Protein AF-A0A7C9BMU7-F1 (afdb_monomer_lite)

pLDDT: mean 82.22, std 14.59, range [42.97, 94.31]

Radius of gyration: 19.62 Å; chains: 1; bounding box: 54×19×50 Å

Sequence (61 aa):
MCPIEAWARIRAYVEIAKASARCICESCGNPGKFREDYWRRVYCDDCITPVVNLERAESRA

Foldseek 3Di:
DDDPVVVVVVVVVVVVCVVCQQQAAPPPRHGFHQDPPPVRGTHHPVVPDPPPPCVVVPPPD

Structure (mmCIF, N/CA/C/O backbone):
data_AF-A0A7C9BMU7-F1
#
_entry.id   AF-A0A7C9BMU7-F1
#
loop_
_atom_site.group_PDB
_atom_site.id
_atom_site.type_symbol
_atom_site.label_atom_id
_atom_site.label_alt_id
_atom_site.label_comp_id
_atom_site.label_asym_id
_atom_site.label_entity_id
_atom_site.label_seq_id
_atom_site.pdbx_PDB_ins_code
_atom_site.Cartn_x
_atom_site.Cartn_y
_atom_site.Cartn_z
_atom_site.occupancy
_atom_site.B_iso_or_equiv
_atom_site.auth_seq_id
_atom_site.auth_comp_id
_atom_site.auth_asym_id
_atom_site.auth_atom_id
_atom_site.pdbx_PDB_model_num
ATOM 1 N N . MET A 1 1 ? 26.022 -10.737 -17.156 1.00 66.50 1 MET A N 1
ATOM 2 C CA . MET A 1 1 ? 25.864 -9.391 -16.557 1.00 66.50 1 MET A CA 1
ATOM 3 C C . MET A 1 1 ? 24.500 -8.846 -16.951 1.00 66.50 1 MET A C 1
ATOM 5 O O . MET A 1 1 ? 24.098 -9.065 -18.086 1.00 66.50 1 MET A O 1
ATOM 9 N N . CYS A 1 2 ? 23.772 -8.210 -16.029 1.00 74.94 2 CYS A N 1
ATOM 10 C CA . CYS A 1 2 ? 22.471 -7.601 -16.328 1.00 74.94 2 CYS A CA 1
ATOM 11 C C . CYS A 1 2 ? 22.676 -6.360 -17.228 1.00 74.94 2 CYS A C 1
ATOM 13 O O . CYS A 1 2 ? 23.568 -5.567 -1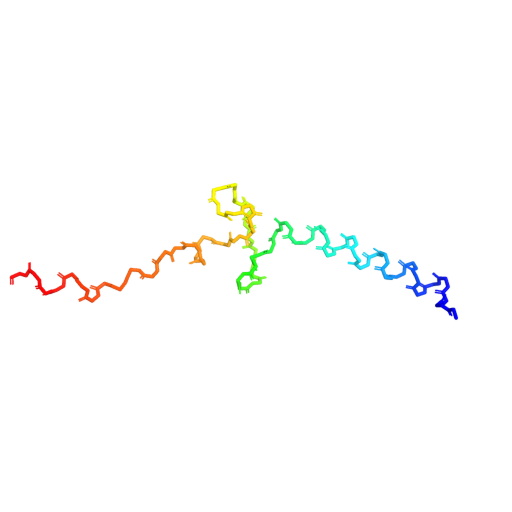6.916 1.00 74.94 2 CYS A O 1
ATOM 15 N N . PRO A 1 3 ? 21.914 -6.175 -18.326 1.00 88.38 3 PRO A N 1
ATOM 16 C CA . PRO A 1 3 ? 22.018 -4.983 -19.170 1.00 88.38 3 PRO A CA 1
ATOM 17 C C . PRO A 1 3 ? 21.795 -3.691 -18.368 1.00 88.38 3 PRO A C 1
ATOM 19 O O . PRO A 1 3 ? 20.934 -3.643 -17.489 1.00 88.38 3 PRO A O 1
ATOM 22 N N . ILE A 1 4 ? 22.533 -2.623 -18.690 1.00 83.88 4 ILE A N 1
ATOM 23 C CA . ILE A 1 4 ? 22.451 -1.318 -17.996 1.00 83.88 4 ILE A CA 1
ATOM 24 C C . ILE A 1 4 ? 21.011 -0.777 -17.962 1.00 83.88 4 ILE A C 1
ATOM 26 O O . ILE A 1 4 ? 20.568 -0.234 -16.948 1.00 83.88 4 ILE A O 1
ATOM 30 N N . GLU A 1 5 ? 20.253 -0.984 -19.036 1.00 86.25 5 GLU A N 1
ATOM 31 C CA . GLU A 1 5 ? 18.847 -0.582 -19.139 1.00 86.25 5 GLU A CA 1
ATOM 32 C C . GLU A 1 5 ? 17.945 -1.334 -18.151 1.00 86.25 5 GLU A C 1
ATOM 34 O O . GLU A 1 5 ? 17.081 -0.737 -17.505 1.00 86.25 5 GLU A O 1
ATOM 39 N N . ALA A 1 6 ? 18.177 -2.637 -17.971 1.00 90.50 6 ALA A N 1
ATOM 40 C CA . ALA A 1 6 ? 17.453 -3.433 -16.987 1.00 90.50 6 ALA A CA 1
ATOM 41 C C . ALA A 1 6 ? 17.768 -2.952 -15.562 1.00 90.50 6 ALA A C 1
ATOM 43 O O . ALA A 1 6 ? 16.862 -2.821 -14.740 1.00 90.50 6 ALA A O 1
ATOM 44 N N . TRP A 1 7 ? 19.022 -2.585 -15.285 1.00 90.56 7 TRP A N 1
ATOM 45 C CA . TRP A 1 7 ? 19.418 -2.019 -13.994 1.00 90.56 7 TRP A CA 1
ATOM 46 C C . TRP A 1 7 ? 18.759 -0.663 -13.701 1.00 90.56 7 TRP A C 1
ATOM 48 O O . TRP A 1 7 ? 18.308 -0.411 -12.581 1.00 90.56 7 TRP A O 1
ATOM 58 N N . ALA A 1 8 ? 18.665 0.218 -14.701 1.00 91.56 8 ALA A N 1
ATOM 59 C CA . ALA A 1 8 ? 17.963 1.494 -14.570 1.00 91.56 8 ALA A CA 1
ATOM 60 C C . ALA A 1 8 ? 16.470 1.293 -14.262 1.00 91.56 8 ALA A C 1
ATOM 62 O O . ALA A 1 8 ? 15.947 1.910 -13.333 1.00 91.56 8 ALA A O 1
ATOM 63 N N . ARG A 1 9 ? 15.808 0.371 -14.974 1.00 94.31 9 ARG A N 1
ATOM 64 C CA . ARG A 1 9 ? 14.396 0.032 -14.742 1.00 94.31 9 ARG A CA 1
ATOM 65 C C . ARG A 1 9 ? 14.153 -0.544 -13.350 1.00 94.31 9 ARG A C 1
ATOM 67 O O . ARG A 1 9 ? 13.225 -0.110 -12.677 1.00 94.31 9 ARG A O 1
ATOM 74 N N . ILE A 1 10 ? 14.990 -1.480 -12.901 1.00 93.75 10 ILE A N 1
ATOM 75 C CA . ILE A 1 10 ? 14.878 -2.068 -11.557 1.00 93.75 10 ILE A CA 1
ATOM 76 C C . ILE A 1 10 ? 14.955 -0.972 -10.490 1.00 93.75 10 ILE A C 1
ATOM 78 O O . ILE A 1 10 ? 14.106 -0.928 -9.602 1.00 93.75 10 ILE A O 1
ATOM 82 N N . ARG A 1 11 ? 15.912 -0.041 -10.602 1.00 94.19 11 ARG A N 1
ATOM 83 C CA . ARG A 1 11 ? 16.020 1.087 -9.662 1.00 94.19 11 ARG A CA 1
ATOM 84 C C . ARG A 1 11 ? 14.774 1.971 -9.662 1.00 94.19 11 ARG A C 1
ATOM 86 O O . ARG A 1 11 ? 14.303 2.325 -8.588 1.00 94.19 11 ARG A O 1
ATOM 93 N N . ALA A 1 12 ? 14.213 2.276 -10.831 1.00 94.25 12 ALA A N 1
ATOM 94 C CA . ALA A 1 12 ? 12.983 3.060 -10.919 1.00 94.25 12 ALA A CA 1
ATOM 95 C C . ALA A 1 12 ? 11.810 2.378 -10.189 1.00 94.25 12 ALA A C 1
ATOM 97 O O . ALA A 1 12 ? 11.130 3.021 -9.392 1.00 94.25 12 ALA A O 1
ATOM 98 N N . TYR A 1 13 ? 11.613 1.069 -10.386 1.00 94.06 13 TYR A N 1
ATOM 99 C CA . TYR A 1 13 ? 10.575 0.320 -9.668 1.00 94.06 13 TYR A CA 1
ATOM 100 C C . TYR A 1 13 ? 10.810 0.276 -8.158 1.00 94.06 13 TYR A C 1
ATOM 102 O O . TYR A 1 13 ? 9.852 0.377 -7.397 1.00 94.06 13 TYR A O 1
ATOM 110 N N . VAL A 1 14 ? 12.066 0.163 -7.715 1.00 91.94 14 VAL A N 1
ATOM 111 C CA . VAL A 1 14 ? 12.407 0.202 -6.286 1.00 91.94 14 VAL A CA 1
ATOM 112 C C . VAL A 1 14 ? 12.028 1.547 -5.666 1.00 91.94 14 VAL A C 1
ATOM 114 O O . VAL A 1 14 ? 11.434 1.566 -4.592 1.00 91.94 14 VAL A O 1
ATOM 117 N N . GLU A 1 15 ? 12.327 2.666 -6.325 1.00 91.56 15 GLU A N 1
ATOM 118 C CA . GLU A 1 15 ? 11.968 3.990 -5.801 1.00 91.56 15 GLU A CA 1
ATOM 119 C C . GLU A 1 15 ? 10.452 4.220 -5.786 1.00 91.56 15 GLU A C 1
ATOM 121 O O . GLU A 1 15 ? 9.923 4.733 -4.800 1.00 91.56 15 GLU A O 1
ATOM 126 N N . ILE A 1 16 ? 9.731 3.755 -6.812 1.00 88.88 16 ILE A N 1
ATOM 127 C CA . ILE A 1 16 ? 8.261 3.773 -6.821 1.00 88.88 16 ILE A CA 1
ATOM 128 C C . ILE A 1 16 ? 7.710 2.952 -5.651 1.00 88.88 16 ILE A C 1
ATOM 130 O O . ILE A 1 16 ? 6.871 3.448 -4.905 1.00 88.88 16 ILE A O 1
ATOM 134 N N . ALA A 1 17 ? 8.214 1.731 -5.451 1.00 87.06 17 ALA A N 1
ATOM 135 C CA . ALA A 1 17 ? 7.775 0.856 -4.369 1.00 87.06 17 ALA A CA 1
ATOM 136 C C . ALA A 1 17 ? 8.044 1.469 -2.986 1.00 87.06 17 ALA A C 1
ATOM 138 O O . ALA A 1 17 ? 7.191 1.401 -2.103 1.00 87.06 17 ALA A O 1
ATOM 139 N N . LYS A 1 18 ? 9.203 2.115 -2.793 1.00 83.88 18 LYS A N 1
ATOM 140 C CA . LYS A 1 18 ? 9.524 2.846 -1.555 1.00 83.88 18 LYS A CA 1
ATOM 141 C C . LYS A 1 18 ? 8.558 4.003 -1.309 1.00 83.88 18 LYS A C 1
ATOM 143 O O . LYS A 1 18 ? 8.112 4.184 -0.177 1.00 83.88 18 LYS A O 1
ATOM 148 N N . ALA A 1 19 ? 8.243 4.774 -2.350 1.00 82.69 19 ALA A N 1
ATOM 149 C CA . ALA A 1 19 ? 7.303 5.884 -2.255 1.00 82.69 19 ALA A CA 1
ATOM 150 C C . ALA A 1 19 ? 5.880 5.392 -1.942 1.00 82.69 19 ALA A C 1
ATOM 152 O O . ALA A 1 19 ? 5.210 5.963 -1.084 1.00 82.69 19 ALA A O 1
ATOM 153 N N . SER A 1 20 ? 5.436 4.302 -2.576 1.00 81.25 20 SER A N 1
ATOM 154 C CA . SER A 1 20 ? 4.094 3.750 -2.372 1.00 81.25 20 SER A CA 1
ATOM 155 C C . SER A 1 20 ? 3.936 3.020 -1.039 1.00 81.25 20 SER A C 1
ATOM 157 O O . SER A 1 20 ? 2.866 3.080 -0.441 1.00 81.25 20 SER A O 1
ATOM 159 N N . ALA A 1 21 ? 4.986 2.361 -0.537 1.00 80.88 21 ALA A N 1
ATOM 160 C CA . ALA A 1 21 ? 4.927 1.578 0.700 1.00 80.88 21 ALA A CA 1
ATOM 161 C C . ALA A 1 21 ? 4.517 2.408 1.926 1.00 80.88 21 ALA A C 1
ATOM 163 O O . ALA A 1 21 ? 3.972 1.859 2.873 1.00 80.88 21 ALA A O 1
ATOM 164 N N . ARG A 1 22 ? 4.733 3.732 1.909 1.00 82.62 22 ARG A N 1
ATOM 165 C CA . ARG A 1 22 ? 4.329 4.635 3.003 1.00 82.62 22 ARG A CA 1
ATOM 166 C C . ARG A 1 22 ? 2.860 5.066 2.969 1.00 82.62 22 ARG A C 1
ATOM 168 O O . ARG A 1 22 ? 2.400 5.696 3.916 1.00 82.62 22 ARG A O 1
ATOM 175 N N . CYS A 1 23 ? 2.142 4.734 1.901 1.00 88.50 23 CYS A N 1
ATOM 176 C CA . CYS A 1 23 ? 0.791 5.227 1.634 1.00 88.50 23 CYS A CA 1
ATOM 177 C C . CYS A 1 23 ? -0.219 4.102 1.386 1.00 88.50 23 CYS A C 1
ATOM 179 O O . CYS A 1 23 ? -1.399 4.379 1.179 1.00 88.50 23 CYS A O 1
ATOM 181 N N . ILE A 1 24 ? 0.226 2.844 1.377 1.00 92.38 24 ILE A N 1
ATOM 182 C CA . ILE A 1 24 ? -0.602 1.674 1.093 1.00 92.38 24 ILE A CA 1
ATOM 183 C C . ILE A 1 24 ? -0.667 0.786 2.332 1.00 92.38 24 ILE A C 1
ATOM 185 O O . ILE A 1 24 ? 0.353 0.452 2.924 1.00 92.38 24 ILE A O 1
ATOM 189 N N . CYS A 1 25 ? -1.883 0.413 2.720 1.00 93.31 25 CYS A N 1
ATOM 190 C CA . CYS A 1 25 ? -2.160 -0.503 3.811 1.00 93.31 25 CYS A CA 1
ATOM 191 C C . CYS A 1 25 ? -1.493 -1.857 3.550 1.00 93.31 25 CYS A C 1
ATOM 193 O O . CYS A 1 25 ? -1.804 -2.532 2.569 1.00 93.31 25 CYS A O 1
ATOM 195 N N . GLU A 1 26 ? -0.639 -2.285 4.476 1.00 91.62 26 GLU A N 1
ATOM 196 C CA . GLU A 1 26 ? 0.095 -3.553 4.403 1.00 91.62 26 GLU A CA 1
ATOM 197 C C . GLU A 1 26 ? -0.805 -4.790 4.573 1.00 91.62 26 GLU A C 1
ATOM 199 O O . GLU A 1 26 ? -0.361 -5.906 4.322 1.00 91.62 26 GLU A O 1
ATOM 204 N N . SER A 1 27 ? -2.060 -4.608 5.004 1.00 91.44 27 SER A N 1
ATOM 205 C CA . SER A 1 27 ? -3.042 -5.692 5.158 1.00 91.44 27 SER A CA 1
ATOM 206 C C . SER A 1 27 ? -3.913 -5.877 3.911 1.00 91.44 27 SER A C 1
ATOM 208 O O . SER A 1 27 ? -4.014 -6.980 3.382 1.00 91.44 27 SER A O 1
ATOM 210 N N . CYS A 1 28 ? -4.534 -4.800 3.416 1.00 93.19 28 CYS A N 1
ATOM 211 C CA . CYS A 1 28 ? -5.562 -4.881 2.369 1.00 93.19 28 CYS A CA 1
ATOM 212 C C . CYS A 1 28 ? -5.186 -4.217 1.037 1.00 93.19 28 CYS A C 1
ATOM 214 O O . CYS A 1 28 ? -5.958 -4.299 0.088 1.00 93.19 28 CYS A O 1
ATOM 216 N N . GLY A 1 29 ? -4.040 -3.532 0.945 1.00 91.19 29 GLY A N 1
ATOM 217 C CA . GLY A 1 29 ? -3.593 -2.867 -0.285 1.00 91.19 29 GLY A CA 1
ATOM 218 C C . GLY A 1 29 ? -4.317 -1.557 -0.634 1.00 91.19 29 GLY A C 1
ATOM 219 O O . GLY A 1 29 ? -3.930 -0.888 -1.589 1.00 91.19 29 GLY A O 1
ATOM 220 N N . ASN A 1 30 ? -5.328 -1.151 0.139 1.00 92.94 30 ASN A N 1
ATOM 221 C CA . ASN A 1 30 ? -5.979 0.158 0.004 1.00 92.94 30 ASN A CA 1
ATOM 222 C C . ASN A 1 30 ? -5.098 1.290 0.561 1.00 92.94 30 ASN A C 1
ATOM 224 O O . ASN A 1 30 ? -4.148 1.011 1.292 1.00 92.94 30 ASN A O 1
ATOM 228 N N . PRO A 1 31 ? -5.405 2.573 0.290 1.00 94.00 31 PRO A N 1
ATOM 229 C CA . PRO A 1 31 ? -4.712 3.689 0.926 1.00 94.00 31 PRO A CA 1
ATOM 230 C C . PRO A 1 31 ? -4.673 3.553 2.455 1.00 94.00 31 PRO A C 1
ATOM 232 O O . PRO A 1 31 ? -5.684 3.285 3.106 1.00 94.00 31 PRO A O 1
ATOM 235 N N . GLY A 1 32 ? -3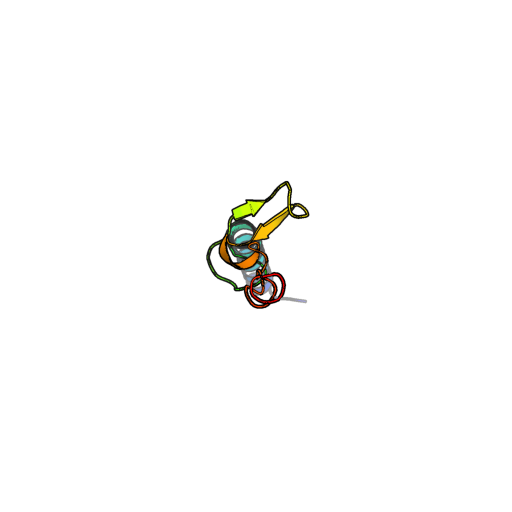.486 3.719 3.027 1.00 93.62 32 GLY A N 1
ATOM 236 C CA . GLY A 1 32 ? -3.22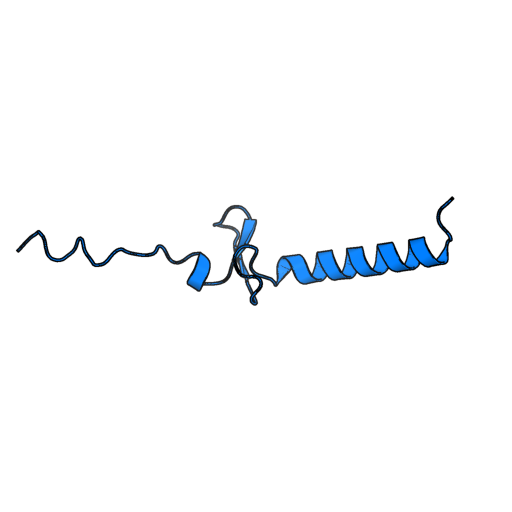5 3.594 4.456 1.00 93.62 32 GLY A CA 1
ATOM 237 C C . GLY A 1 32 ? -2.449 4.789 4.993 1.00 93.62 32 GLY A C 1
ATOM 238 O O . GLY A 1 32 ? -1.947 5.622 4.240 1.00 93.62 32 GLY A O 1
ATOM 239 N N . LYS A 1 33 ? -2.352 4.873 6.320 1.00 92.50 33 LYS A N 1
ATOM 240 C CA . LYS A 1 33 ? -1.580 5.908 7.016 1.00 92.50 33 LYS A CA 1
ATOM 241 C C . LYS A 1 33 ? -0.453 5.237 7.782 1.00 92.50 33 LYS A C 1
ATOM 243 O O . LYS A 1 33 ? -0.658 4.164 8.350 1.00 92.50 33 LYS A O 1
ATOM 248 N N . PHE A 1 34 ? 0.721 5.858 7.794 1.00 90.81 34 PHE A N 1
ATOM 249 C CA . PHE A 1 34 ? 1.807 5.433 8.668 1.00 90.81 34 PHE A CA 1
ATOM 250 C C . PHE A 1 34 ? 1.407 5.658 10.127 1.00 90.81 34 PHE A C 1
ATOM 252 O O . PHE A 1 34 ? 0.964 6.751 10.483 1.00 90.81 34 PHE A O 1
ATOM 259 N N . ARG A 1 35 ? 1.542 4.621 10.953 1.00 88.19 35 ARG A N 1
ATOM 260 C CA . ARG A 1 35 ? 1.121 4.629 12.355 1.00 88.19 35 ARG A CA 1
ATOM 261 C C . ARG A 1 35 ? 2.316 4.394 13.262 1.00 88.19 35 ARG A C 1
ATOM 263 O O . ARG A 1 35 ? 2.896 3.309 13.267 1.00 88.19 35 ARG A O 1
ATOM 270 N N . GLU A 1 36 ? 2.699 5.416 14.021 1.00 87.50 36 GLU A N 1
ATOM 271 C CA . GLU A 1 36 ? 3.838 5.338 14.945 1.00 87.50 36 GLU A CA 1
ATOM 272 C C . GLU A 1 36 ? 3.585 4.369 16.107 1.00 87.50 36 GLU A C 1
ATOM 274 O O . GLU A 1 36 ? 4.507 3.686 16.553 1.00 87.50 36 GLU A O 1
ATOM 279 N N . ASP A 1 37 ? 2.330 4.275 16.540 1.00 87.50 37 ASP A N 1
ATOM 280 C CA . ASP A 1 37 ? 1.818 3.411 17.602 1.00 87.50 37 ASP A CA 1
ATOM 281 C C . ASP A 1 37 ? 1.616 1.953 17.160 1.00 87.50 37 ASP A C 1
ATOM 283 O O . ASP A 1 37 ? 1.612 1.048 17.995 1.00 87.50 37 ASP A O 1
ATOM 287 N N . TYR A 1 38 ? 1.518 1.696 15.853 1.00 79.94 38 TYR A N 1
ATOM 288 C CA . TYR A 1 38 ? 1.244 0.368 15.301 1.00 79.94 38 TYR A CA 1
ATOM 289 C C . TYR A 1 38 ? 2.473 -0.234 14.607 1.00 79.94 38 TYR A C 1
ATOM 291 O O . TYR A 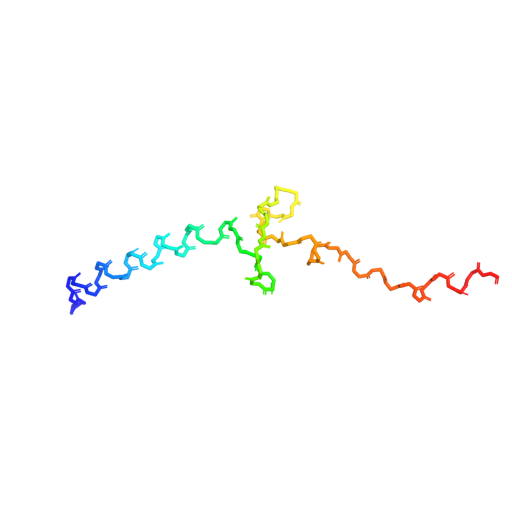1 38 ? 2.521 -0.404 13.387 1.00 79.94 38 TYR A O 1
ATOM 299 N N . TRP A 1 39 ? 3.514 -0.509 15.401 1.00 84.19 39 TRP A N 1
ATOM 300 C CA . TRP A 1 39 ? 4.802 -1.063 14.945 1.00 84.19 39 TRP A CA 1
ATOM 301 C C . TRP A 1 39 ? 5.459 -0.299 13.786 1.00 84.19 39 TRP A C 1
ATOM 303 O O . TRP A 1 39 ? 6.269 -0.875 13.058 1.00 84.19 39 TRP A O 1
ATOM 313 N N . ARG A 1 40 ? 5.145 0.996 13.621 1.00 86.00 40 ARG A N 1
ATOM 314 C CA . ARG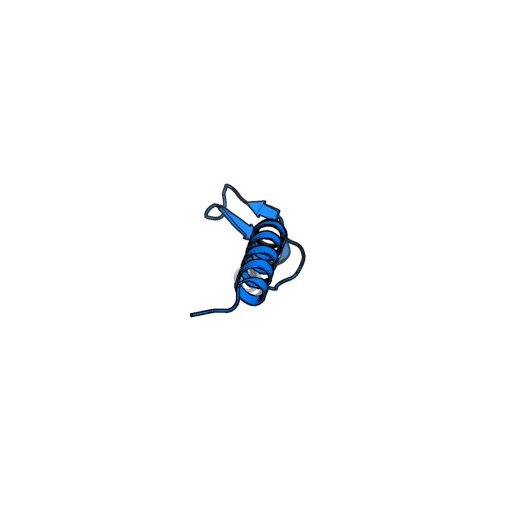 A 1 40 ? 5.653 1.830 12.519 1.00 86.00 40 ARG A CA 1
ATOM 315 C C . ARG A 1 40 ? 5.330 1.237 11.146 1.00 86.00 40 ARG A C 1
ATOM 317 O O . ARG A 1 40 ? 6.172 1.230 10.250 1.00 86.00 40 ARG A O 1
ATOM 324 N N . ARG A 1 41 ? 4.113 0.719 11.005 1.00 89.25 41 ARG A N 1
ATOM 325 C CA . ARG A 1 41 ? 3.577 0.156 9.763 1.00 89.25 41 ARG A CA 1
ATOM 326 C C . ARG A 1 41 ? 2.485 1.036 9.181 1.00 89.25 41 ARG A C 1
ATOM 328 O O . ARG A 1 41 ? 1.987 1.956 9.836 1.00 89.25 41 ARG A O 1
ATOM 335 N N . VAL A 1 42 ? 2.118 0.759 7.936 1.00 92.00 42 VAL A N 1
ATOM 336 C CA . VAL A 1 42 ? 1.051 1.477 7.237 1.00 92.00 42 VAL A CA 1
ATOM 337 C C . VAL A 1 42 ? -0.224 0.646 7.235 1.00 92.00 42 VAL A C 1
ATOM 339 O O . VAL A 1 42 ? -0.275 -0.431 6.647 1.00 92.00 42 VAL A O 1
ATOM 342 N N . TYR A 1 43 ? -1.285 1.165 7.855 1.00 93.06 43 TYR A N 1
ATOM 343 C CA . TYR A 1 43 ? -2.590 0.499 7.899 1.00 93.06 43 TYR A CA 1
ATOM 344 C C .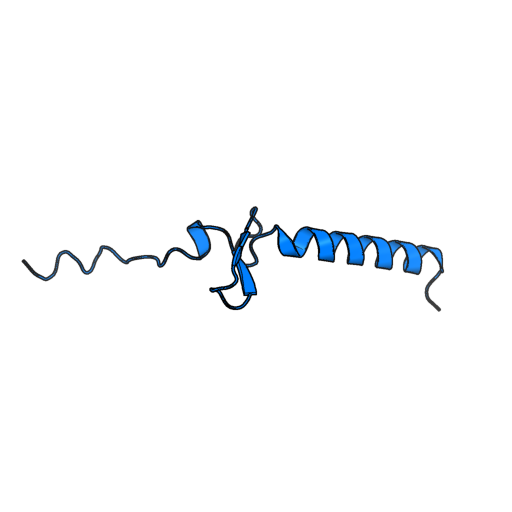 TYR A 1 43 ? -3.740 1.491 7.694 1.00 93.06 43 TYR A C 1
ATOM 346 O O . TYR A 1 43 ? -3.674 2.636 8.153 1.00 93.06 43 TYR A O 1
ATOM 354 N N . CYS A 1 44 ? -4.818 1.067 7.027 1.00 93.38 44 CYS A N 1
ATOM 355 C CA . CYS A 1 44 ? -6.077 1.820 6.988 1.00 93.38 44 CYS A CA 1
ATOM 356 C C . CYS A 1 44 ? -6.827 1.707 8.327 1.00 93.38 44 CYS A C 1
ATOM 358 O O . CYS A 1 44 ? -6.488 0.865 9.159 1.00 93.38 44 CYS A O 1
ATOM 360 N N . ASP A 1 45 ? -7.800 2.593 8.555 1.00 90.69 45 ASP A N 1
ATOM 361 C CA . ASP A 1 45 ? -8.560 2.633 9.814 1.00 90.69 45 ASP A CA 1
ATOM 362 C C . ASP A 1 45 ? -9.383 1.341 10.010 1.00 90.69 45 ASP A C 1
ATOM 364 O O . ASP A 1 45 ? -9.449 0.807 11.116 1.00 90.69 45 ASP A O 1
ATOM 368 N N . ASP A 1 46 ? -9.879 0.748 8.922 1.00 91.50 46 ASP A N 1
ATOM 369 C CA . ASP A 1 46 ? -10.646 -0.503 8.968 1.00 91.50 46 ASP A CA 1
ATOM 370 C C . ASP A 1 46 ? -9.794 -1.698 9.421 1.00 91.50 46 ASP A C 1
ATOM 372 O O . ASP A 1 46 ? -10.231 -2.503 10.236 1.00 91.50 46 ASP A O 1
ATOM 376 N N . CYS A 1 47 ? -8.551 -1.809 8.936 1.00 90.81 47 CYS A N 1
ATOM 377 C CA . CYS A 1 47 ? -7.676 -2.940 9.263 1.00 90.81 47 CYS A CA 1
ATOM 378 C C . CYS A 1 47 ? -7.084 -2.881 10.675 1.00 90.81 47 CYS A C 1
ATOM 380 O O . CYS A 1 47 ? -6.648 -3.917 11.172 1.00 90.81 47 CYS A O 1
ATOM 382 N N . ILE A 1 48 ? -7.024 -1.702 11.305 1.00 88.31 48 ILE A N 1
ATOM 383 C CA . ILE A 1 48 ? -6.586 -1.591 12.706 1.00 88.31 48 ILE A CA 1
ATOM 384 C C . ILE A 1 48 ? -7.740 -1.699 13.695 1.00 88.31 48 ILE A C 1
ATOM 386 O O . ILE A 1 48 ? -7.497 -1.900 14.884 1.00 88.31 48 ILE A O 1
ATOM 390 N N . THR A 1 49 ? -8.978 -1.532 13.225 1.00 85.88 49 THR A N 1
ATOM 391 C CA . THR A 1 49 ? -10.154 -1.612 14.080 1.00 85.88 49 THR A CA 1
ATOM 392 C C . THR A 1 49 ? -10.309 -3.065 14.517 1.00 85.88 49 THR A C 1
ATOM 394 O O . THR A 1 49 ? -10.493 -3.941 13.668 1.00 85.88 49 THR A O 1
ATOM 397 N N . PRO A 1 50 ? -10.219 -3.365 15.824 1.00 76.31 50 PRO A N 1
ATOM 398 C CA . PRO A 1 50 ? -10.479 -4.708 16.306 1.00 76.31 50 PRO A CA 1
ATOM 399 C C . PRO A 1 50 ? -11.898 -5.094 15.901 1.00 76.31 50 PRO A C 1
ATOM 401 O O . PRO A 1 50 ? -12.837 -4.337 16.155 1.00 76.31 50 PRO A O 1
ATOM 404 N N . VAL A 1 51 ? -12.066 -6.269 15.295 1.00 70.56 51 VAL A N 1
ATOM 405 C CA . VAL A 1 51 ? -13.399 -6.836 15.088 1.00 70.56 51 VAL A CA 1
ATOM 406 C C . VAL A 1 51 ? -13.943 -7.160 16.475 1.00 70.56 51 VAL A C 1
ATOM 408 O O . VAL A 1 51 ? -13.632 -8.197 17.062 1.00 70.56 51 VAL A O 1
ATOM 411 N N . VAL A 1 52 ? -14.692 -6.228 17.059 1.00 61.34 52 VAL A N 1
ATOM 412 C CA . VAL A 1 52 ? -15.431 -6.493 18.286 1.00 61.34 52 VAL A CA 1
ATOM 413 C C . VAL A 1 52 ? -16.525 -7.466 17.878 1.00 61.34 52 VAL A C 1
ATOM 415 O O . VAL A 1 52 ? -17.501 -7.070 17.245 1.00 61.34 52 VAL A O 1
ATOM 418 N N . ASN A 1 53 ? -16.347 -8.750 18.192 1.00 56.91 53 ASN A N 1
ATOM 419 C CA . ASN A 1 53 ? -17.445 -9.707 18.146 1.00 56.91 53 ASN A CA 1
ATOM 420 C C . ASN A 1 53 ? -18.514 -9.211 19.126 1.00 56.91 53 ASN A C 1
ATOM 422 O O . ASN A 1 53 ? -18.436 -9.447 20.334 1.00 56.91 53 ASN A O 1
ATOM 426 N N . LEU A 1 54 ? -19.497 -8.486 18.589 1.00 54.38 54 LEU A N 1
ATOM 427 C CA . LEU A 1 54 ? -20.673 -7.987 19.301 1.00 54.38 54 LEU A CA 1
ATOM 428 C C . LEU A 1 54 ? -21.510 -9.125 19.911 1.00 54.38 54 LEU A C 1
ATOM 430 O O . LEU A 1 54 ? -22.356 -8.871 20.760 1.00 54.38 54 LEU A O 1
ATOM 434 N N . GLU A 1 55 ? -21.217 -10.382 19.579 1.00 54.06 55 GLU A N 1
ATOM 435 C CA . GLU A 1 55 ? -21.876 -11.565 20.138 1.00 54.06 55 GLU A CA 1
ATOM 436 C C . GLU A 1 55 ? -21.636 -11.756 21.649 1.00 54.06 55 GLU A C 1
ATOM 438 O O . GLU A 1 55 ? -22.404 -12.451 22.307 1.00 54.06 55 GLU A O 1
ATOM 443 N N . ARG A 1 56 ? -20.621 -11.114 22.256 1.00 49.00 56 ARG A N 1
ATOM 444 C CA . ARG A 1 56 ? -20.388 -11.207 23.716 1.00 49.00 56 ARG A CA 1
ATOM 445 C C . ARG A 1 56 ? -21.113 -10.142 24.548 1.00 49.00 56 ARG A C 1
ATOM 447 O O . ARG A 1 56 ? -20.819 -10.016 25.739 1.00 49.00 56 ARG A O 1
ATOM 454 N N . ALA A 1 57 ? -22.011 -9.362 23.945 1.00 49.88 57 ALA A N 1
ATOM 455 C CA . ALA A 1 57 ? -22.827 -8.376 24.658 1.00 49.88 57 ALA A CA 1
ATOM 456 C C . ALA A 1 57 ? -24.195 -8.927 25.110 1.00 49.88 57 ALA A C 1
ATOM 458 O O . ALA A 1 57 ? -24.771 -8.380 26.045 1.00 49.88 57 ALA A O 1
ATOM 459 N N . GLU A 1 58 ? -24.688 -10.030 24.535 1.00 49.22 58 GLU A N 1
ATOM 460 C CA . GLU A 1 58 ? -26.025 -10.564 24.862 1.00 49.22 58 GLU A CA 1
ATOM 461 C C . GLU A 1 58 ? -26.034 -11.630 25.974 1.00 49.22 58 GLU A C 1
ATOM 463 O O . GLU A 1 58 ? -27.093 -12.016 26.453 1.00 49.22 58 GLU A O 1
ATOM 468 N N . SER A 1 59 ? -24.874 -12.096 26.453 1.00 52.19 59 SER A N 1
ATOM 469 C CA . SER A 1 59 ? -24.807 -13.158 27.479 1.00 52.19 59 SER A CA 1
ATOM 470 C C . SER A 1 59 ? -24.723 -12.655 28.931 1.00 52.19 59 SER A C 1
ATOM 472 O O . SER A 1 59 ? -24.340 -13.419 29.818 1.00 52.19 59 SER A O 1
ATOM 474 N N . ARG A 1 60 ? -25.005 -11.373 29.198 1.00 51.28 60 ARG A N 1
ATOM 475 C CA . ARG A 1 60 ? -25.017 -10.801 30.562 1.00 51.28 60 ARG A CA 1
ATOM 476 C C . ARG A 1 60 ? -26.202 -9.855 30.793 1.00 51.28 60 ARG A C 1
ATOM 478 O O . ARG A 1 60 ? -26.001 -8.733 31.257 1.00 51.28 60 ARG A O 1
ATOM 485 N N . ALA A 1 61 ? -27.407 -10.313 30.465 1.00 42.97 61 ALA A N 1
ATOM 486 C CA . ALA A 1 61 ? -28.657 -9.753 30.977 1.00 42.97 61 ALA A CA 1
ATOM 487 C C . ALA A 1 61 ? -29.314 -10.767 31.919 1.00 42.97 61 ALA A C 1
ATOM 489 O O . ALA A 1 61 ? -29.267 -11.974 31.586 1.00 42.97 61 ALA A O 1
#

Secondary structure (DSSP, 8-state):
---HHHHHHHHHHHHHHHHHHTTB-TTTSSB-EEETTTTTEEE-HHHHS----GGGGSS--